Protein AF-A0A7V0SFF7-F1 (afdb_monomer)

Structure (mmCIF, N/CA/C/O backbone):
data_AF-A0A7V0SFF7-F1
#
_entry.id   AF-A0A7V0SFF7-F1
#
loop_
_atom_site.group_PDB
_atom_site.id
_atom_site.type_symbol
_atom_site.label_atom_id
_atom_site.label_alt_id
_atom_site.label_comp_id
_atom_site.label_asym_id
_atom_site.label_entity_id
_atom_site.label_seq_id
_atom_site.pdbx_PDB_ins_code
_atom_site.Cartn_x
_atom_site.Cartn_y
_atom_site.Cartn_z
_atom_site.occupancy
_atom_site.B_iso_or_equiv
_atom_site.auth_seq_id
_atom_site.auth_comp_id
_atom_site.auth_asym_id
_atom_site.auth_atom_id
_atom_site.pdbx_PDB_model_num
ATOM 1 N N . MET A 1 1 ? -1.059 -2.917 2.500 1.00 89.94 1 MET A N 1
ATOM 2 C CA . MET A 1 1 ? 0.324 -2.924 3.031 1.00 89.94 1 MET A CA 1
ATOM 3 C C . MET A 1 1 ? 0.846 -1.502 3.015 1.00 89.94 1 MET A C 1
ATOM 5 O O . MET A 1 1 ? 0.819 -0.891 1.956 1.00 89.94 1 MET A O 1
ATOM 9 N N . THR A 1 2 ? 1.309 -0.987 4.148 1.00 91.81 2 THR A N 1
ATOM 10 C CA . THR A 1 2 ? 1.829 0.385 4.247 1.00 91.81 2 THR A CA 1
ATOM 11 C C . THR A 1 2 ? 3.357 0.354 4.145 1.00 91.81 2 THR A C 1
ATOM 13 O O . THR A 1 2 ? 4.006 -0.349 4.924 1.00 91.81 2 THR A O 1
ATOM 16 N N . GLY A 1 3 ? 3.931 1.069 3.175 1.00 90.31 3 GLY A N 1
ATOM 17 C CA . GLY A 1 3 ? 5.364 1.033 2.843 1.00 90.31 3 GLY A CA 1
ATOM 18 C C . GLY A 1 3 ? 5.735 -0.089 1.863 1.00 90.31 3 GLY A C 1
ATOM 19 O O . GLY A 1 3 ? 6.716 -0.809 2.069 1.00 90.31 3 GLY A O 1
ATOM 20 N N . ILE A 1 4 ? 4.904 -0.321 0.840 1.00 90.69 4 ILE A N 1
ATOM 21 C CA . ILE A 1 4 ? 5.059 -1.449 -0.099 1.00 90.69 4 ILE A CA 1
ATOM 22 C C . ILE A 1 4 ? 6.248 -1.295 -1.066 1.00 90.69 4 ILE A C 1
ATOM 24 O O . ILE A 1 4 ? 6.712 -2.288 -1.626 1.00 90.69 4 ILE A O 1
ATOM 28 N N . GLY A 1 5 ? 6.771 -0.080 -1.243 1.00 87.62 5 GLY A N 1
ATOM 29 C CA . GLY A 1 5 ? 7.906 0.227 -2.115 1.00 87.62 5 GLY A CA 1
ATOM 30 C C . GLY A 1 5 ? 9.253 -0.266 -1.577 1.00 87.62 5 GLY A C 1
ATOM 31 O O . GLY A 1 5 ? 10.222 -0.370 -2.331 1.00 87.62 5 GLY A O 1
ATOM 32 N N . GLY A 1 6 ? 9.333 -0.635 -0.294 1.00 86.62 6 GLY A N 1
ATOM 33 C CA . GLY A 1 6 ? 10.533 -1.239 0.283 1.00 86.62 6 GLY A CA 1
ATOM 34 C C . GLY A 1 6 ? 10.833 -2.627 -0.298 1.00 86.62 6 GLY A C 1
ATOM 35 O O . GLY A 1 6 ? 9.933 -3.439 -0.484 1.00 86.62 6 GLY A O 1
ATOM 36 N N . VAL A 1 7 ? 12.113 -2.957 -0.505 1.00 87.00 7 VAL A N 1
ATOM 37 C CA . VAL A 1 7 ? 12.556 -4.224 -1.140 1.00 87.00 7 VAL A CA 1
ATOM 38 C C . VAL A 1 7 ? 11.942 -5.472 -0.487 1.00 87.00 7 VAL A C 1
ATOM 40 O O . VAL A 1 7 ? 11.470 -6.378 -1.181 1.00 87.00 7 VAL A O 1
ATOM 43 N N . ALA A 1 8 ? 11.927 -5.523 0.848 1.00 89.00 8 ALA A N 1
ATOM 44 C CA . ALA A 1 8 ? 11.348 -6.639 1.593 1.00 89.00 8 ALA A CA 1
ATOM 45 C C . ALA A 1 8 ? 9.817 -6.683 1.462 1.00 89.00 8 ALA A C 1
ATOM 47 O O . ALA A 1 8 ? 9.249 -7.741 1.194 1.00 89.00 8 ALA A O 1
ATOM 48 N N . MET A 1 9 ? 9.160 -5.529 1.602 1.00 91.81 9 MET A N 1
ATOM 49 C CA . MET A 1 9 ? 7.702 -5.410 1.547 1.00 91.81 9 MET A CA 1
ATOM 50 C C . MET A 1 9 ? 7.153 -5.709 0.152 1.00 91.81 9 MET A C 1
ATOM 52 O O . MET A 1 9 ? 6.194 -6.466 0.032 1.00 91.81 9 MET A O 1
ATOM 56 N N . GLY A 1 10 ? 7.796 -5.208 -0.902 1.00 90.62 10 GLY A N 1
ATOM 57 C CA . GLY A 1 10 ? 7.419 -5.506 -2.278 1.00 90.62 10 GLY A CA 1
ATOM 58 C C . GLY A 1 10 ? 7.610 -6.983 -2.621 1.00 90.62 10 GLY A C 1
ATOM 59 O O . GLY A 1 10 ? 6.724 -7.598 -3.210 1.00 90.62 10 GLY A O 1
ATOM 60 N N . SER A 1 11 ? 8.711 -7.603 -2.178 1.00 91.81 11 SER A N 1
ATOM 61 C CA . SER A 1 11 ? 8.926 -9.050 -2.360 1.00 91.81 11 SER A CA 1
ATOM 62 C C . SER A 1 11 ? 7.859 -9.887 -1.643 1.00 91.81 11 SER A C 1
ATOM 64 O O . SER A 1 11 ? 7.353 -10.864 -2.199 1.00 91.81 11 SER A O 1
ATOM 66 N N . LEU A 1 12 ? 7.481 -9.481 -0.427 1.00 93.19 12 LEU A N 1
ATOM 67 C CA . LEU A 1 12 ? 6.411 -10.110 0.343 1.00 93.19 12 LEU A CA 1
ATOM 68 C C . LEU A 1 12 ? 5.050 -9.959 -0.354 1.00 93.19 12 LEU A C 1
ATOM 70 O O . LEU A 1 12 ? 4.314 -10.937 -0.485 1.00 93.19 12 LEU A O 1
ATOM 74 N N . ALA A 1 13 ? 4.748 -8.763 -0.861 1.00 93.56 13 ALA A N 1
ATOM 75 C CA . ALA A 1 13 ? 3.534 -8.485 -1.618 1.00 93.56 13 ALA A CA 1
ATOM 76 C C . ALA A 1 13 ? 3.433 -9.369 -2.871 1.00 93.56 13 ALA A C 1
ATOM 78 O O . ALA A 1 13 ? 2.404 -10.003 -3.103 1.00 93.56 13 ALA A O 1
ATOM 79 N N . GLY A 1 14 ? 4.528 -9.497 -3.628 1.00 92.69 14 GLY A N 1
ATOM 80 C CA . GLY A 1 14 ? 4.610 -10.391 -4.784 1.00 92.69 14 GLY A CA 1
ATOM 81 C C . GLY A 1 14 ? 4.378 -11.861 -4.428 1.00 92.69 14 GLY A C 1
ATOM 82 O O . GLY A 1 14 ? 3.689 -12.578 -5.154 1.00 92.69 14 GLY A O 1
ATOM 83 N N . MET A 1 15 ? 4.906 -12.328 -3.291 1.00 93.81 15 MET A N 1
ATOM 84 C CA . MET A 1 15 ? 4.662 -13.693 -2.812 1.00 93.81 15 MET A CA 1
ATOM 85 C C . MET A 1 15 ? 3.184 -13.924 -2.474 1.00 93.81 15 MET A C 1
ATOM 87 O O . MET A 1 15 ? 2.634 -14.966 -2.835 1.00 93.81 15 MET A O 1
ATOM 91 N N . PHE A 1 16 ? 2.534 -12.973 -1.801 1.00 93.62 16 PHE A N 1
ATOM 92 C CA . PHE A 1 16 ? 1.109 -13.069 -1.486 1.00 93.62 16 PHE A CA 1
ATOM 93 C C . PHE A 1 16 ? 0.240 -13.041 -2.746 1.00 93.62 16 PHE A C 1
ATOM 95 O O . PHE A 1 16 ? -0.637 -13.895 -2.886 1.00 93.62 16 PHE A O 1
ATOM 102 N N . ALA A 1 17 ? 0.542 -12.157 -3.698 1.00 92.94 17 ALA A N 1
ATOM 103 C CA . ALA A 1 17 ? -0.146 -12.115 -4.986 1.00 92.94 17 ALA A CA 1
ATOM 104 C C . ALA A 1 17 ? -0.019 -13.452 -5.739 1.00 92.94 17 ALA A C 1
ATOM 106 O O . ALA A 1 17 ? -1.015 -14.004 -6.200 1.00 92.94 17 ALA A O 1
ATOM 107 N N . LYS A 1 18 ? 1.180 -14.056 -5.770 1.00 92.56 18 LYS A N 1
ATOM 108 C CA . LYS A 1 18 ? 1.398 -15.388 -6.371 1.00 92.56 18 LYS A CA 1
ATOM 109 C C . LYS A 1 18 ? 0.626 -16.517 -5.686 1.00 92.56 18 LYS A C 1
ATOM 111 O O . LYS A 1 18 ? 0.343 -17.525 -6.324 1.00 92.56 18 LYS A O 1
ATOM 116 N N . ARG A 1 19 ? 0.303 -16.373 -4.400 1.00 93.56 19 ARG A N 1
ATOM 117 C CA . ARG A 1 19 ? -0.534 -17.325 -3.653 1.00 93.56 19 ARG A CA 1
ATOM 118 C C . ARG A 1 19 ? -2.037 -17.089 -3.851 1.00 93.56 19 ARG A C 1
ATOM 120 O O . ARG A 1 19 ? -2.825 -17.846 -3.298 1.00 93.56 19 ARG A O 1
ATOM 127 N N . GLY A 1 20 ? -2.429 -16.080 -4.632 1.00 93.12 20 GLY A N 1
ATOM 128 C CA . GLY A 1 20 ? -3.826 -15.764 -4.932 1.00 93.12 20 GLY A CA 1
ATOM 129 C C . GLY A 1 20 ? -4.492 -14.817 -3.933 1.00 93.12 20 GLY A C 1
ATOM 130 O O . GLY A 1 20 ? -5.702 -14.622 -4.007 1.00 93.12 20 GLY A O 1
ATOM 131 N N . TYR A 1 21 ? -3.735 -14.217 -3.009 1.00 93.81 21 TYR A N 1
ATOM 132 C CA . TYR A 1 21 ? -4.283 -13.198 -2.115 1.00 93.81 21 TYR A CA 1
ATOM 133 C C . TYR A 1 21 ? -4.455 -11.870 -2.847 1.00 93.81 21 TYR A C 1
ATOM 135 O O . TYR A 1 21 ? -3.623 -11.482 -3.672 1.00 93.81 21 TYR A O 1
ATOM 143 N N . ARG A 1 22 ? -5.508 -11.131 -2.489 1.00 92.69 22 ARG A N 1
ATOM 144 C CA . ARG A 1 22 ? -5.680 -9.752 -2.936 1.00 92.69 22 ARG A CA 1
ATOM 145 C C . ARG A 1 22 ? -4.774 -8.853 -2.106 1.00 92.69 22 ARG A C 1
ATOM 147 O O . ARG A 1 22 ? -5.015 -8.643 -0.923 1.00 92.69 22 ARG A O 1
ATOM 154 N N . VAL A 1 23 ? -3.727 -8.336 -2.732 1.00 93.88 23 VAL A N 1
ATOM 155 C CA . VAL A 1 23 ? -2.762 -7.449 -2.082 1.00 93.88 23 VAL A CA 1
ATOM 156 C C . VAL A 1 23 ? -2.907 -6.061 -2.669 1.00 93.88 23 VAL A C 1
ATOM 158 O O . VAL A 1 23 ? -2.954 -5.918 -3.885 1.00 93.88 23 VAL A O 1
ATOM 161 N N . SER A 1 24 ? -2.939 -5.051 -1.813 1.00 93.88 24 SER A N 1
ATOM 162 C CA . SER A 1 24 ? -2.787 -3.646 -2.179 1.00 93.88 24 SER A CA 1
ATOM 163 C C . SER A 1 24 ? -1.796 -2.983 -1.229 1.00 93.88 24 SER A C 1
ATOM 165 O O . SER A 1 24 ? -1.512 -3.492 -0.133 1.00 93.88 24 SER A O 1
ATOM 167 N N . GLY A 1 25 ? -1.260 -1.834 -1.621 1.00 92.62 25 GLY A N 1
ATOM 168 C CA . GLY A 1 25 ? -0.431 -1.062 -0.713 1.00 92.62 25 GLY A CA 1
ATOM 169 C C . GLY A 1 25 ? -0.214 0.375 -1.118 1.00 92.62 25 GLY A C 1
ATOM 170 O O . GLY A 1 25 ? -0.697 0.832 -2.146 1.00 92.62 25 GLY A O 1
ATOM 171 N N . SER A 1 26 ? 0.523 1.068 -0.274 1.00 92.88 26 SER A N 1
ATOM 172 C CA . SER A 1 26 ? 0.845 2.480 -0.401 1.00 92.88 26 SER A CA 1
ATOM 173 C C . SER A 1 26 ? 2.316 2.699 -0.083 1.00 92.88 26 SER A C 1
ATOM 175 O O . SER A 1 26 ? 2.917 1.958 0.707 1.00 92.88 26 SER A O 1
ATOM 177 N N . ASP A 1 27 ? 2.911 3.700 -0.713 1.00 92.31 27 ASP A N 1
ATOM 178 C CA . ASP A 1 27 ? 4.244 4.180 -0.369 1.00 92.31 27 ASP A CA 1
ATOM 179 C C . ASP A 1 27 ? 4.373 5.656 -0.753 1.00 92.31 27 ASP A C 1
ATOM 181 O O . ASP A 1 27 ? 3.731 6.118 -1.694 1.00 92.31 27 ASP A O 1
ATOM 185 N N . GLU A 1 28 ? 5.214 6.398 -0.041 1.00 85.56 28 GLU A N 1
ATOM 186 C CA . GLU A 1 28 ? 5.487 7.805 -0.347 1.00 85.56 28 GLU A CA 1
ATOM 187 C C . GLU A 1 28 ? 6.343 7.955 -1.607 1.00 85.56 28 GLU A C 1
ATOM 189 O O . GLU A 1 28 ? 6.214 8.940 -2.324 1.00 85.56 28 GLU A O 1
ATOM 194 N N . ASN A 1 29 ? 7.198 6.969 -1.897 1.00 81.31 29 ASN A N 1
ATOM 195 C CA . ASN A 1 29 ? 8.171 7.043 -2.980 1.00 81.31 29 ASN A CA 1
ATOM 196 C C . ASN A 1 29 ? 8.250 5.717 -3.749 1.00 81.31 29 ASN A C 1
ATOM 198 O O . ASN A 1 29 ? 9.047 4.830 -3.435 1.00 81.31 29 ASN A O 1
ATOM 202 N N . LEU A 1 30 ? 7.442 5.593 -4.804 1.00 81.94 30 LEU A N 1
ATOM 203 C CA . LEU A 1 30 ? 7.449 4.438 -5.703 1.00 81.94 30 LEU A CA 1
ATOM 204 C C . LEU A 1 30 ? 8.288 4.700 -6.944 1.00 81.94 30 LEU A C 1
ATOM 206 O O . LEU A 1 30 ? 7.839 5.306 -7.911 1.00 81.94 30 LEU A O 1
ATOM 210 N N . TYR A 1 31 ? 9.500 4.154 -6.942 1.00 81.12 31 TYR A N 1
ATOM 211 C CA . TYR A 1 31 ? 10.407 4.243 -8.080 1.00 81.12 31 TYR A CA 1
ATOM 212 C C . TYR A 1 31 ? 10.727 2.862 -8.671 1.00 81.12 31 TYR A C 1
ATOM 214 O O . TYR A 1 31 ? 10.679 1.839 -7.966 1.00 81.12 31 TYR A O 1
ATOM 222 N N . PRO A 1 32 ? 11.089 2.806 -9.966 1.00 81.19 32 PRO A N 1
ATOM 223 C CA . PRO A 1 32 ? 11.681 1.617 -10.558 1.00 81.19 32 PRO A CA 1
ATOM 224 C C . PRO A 1 32 ? 12.932 1.178 -9.778 1.00 81.19 32 PRO A C 1
ATOM 226 O O . PRO A 1 32 ? 13.689 2.026 -9.302 1.00 81.19 32 PRO A O 1
ATOM 229 N N . PRO A 1 33 ? 13.179 -0.136 -9.632 1.00 85.38 33 PRO A N 1
ATOM 230 C CA . PRO A 1 33 ? 12.492 -1.249 -10.298 1.00 85.38 33 PRO A CA 1
ATOM 231 C C . PRO A 1 33 ? 11.265 -1.789 -9.542 1.00 85.38 33 PRO A C 1
ATOM 233 O O . PRO A 1 33 ? 10.642 -2.750 -9.996 1.00 85.38 33 PRO A O 1
ATOM 236 N N . MET A 1 34 ? 10.938 -1.254 -8.359 1.00 86.69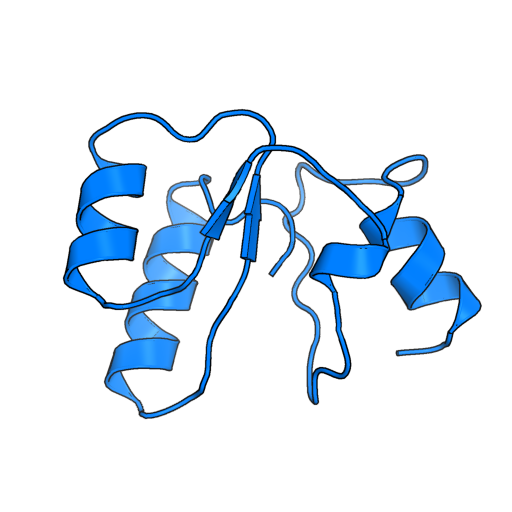 34 MET A N 1
ATOM 237 C CA . MET A 1 34 ? 9.901 -1.855 -7.516 1.00 86.69 34 MET A CA 1
ATOM 238 C C . MET A 1 34 ? 8.490 -1.522 -8.001 1.00 86.69 34 MET A C 1
ATOM 240 O O . MET A 1 34 ? 7.642 -2.412 -8.037 1.00 86.69 34 MET A O 1
ATOM 244 N N . SER A 1 35 ? 8.255 -0.278 -8.426 1.00 86.94 35 SER A N 1
ATOM 245 C CA . SER A 1 35 ? 6.970 0.146 -8.996 1.00 86.94 35 SER A CA 1
ATOM 246 C C . SER A 1 35 ? 6.570 -0.700 -10.212 1.00 86.94 35 SER A C 1
ATOM 248 O O . SER A 1 35 ? 5.435 -1.171 -10.289 1.00 86.94 35 SER A O 1
ATOM 250 N N . ASP A 1 36 ? 7.518 -0.968 -11.114 1.00 90.19 36 ASP A N 1
ATOM 251 C CA . ASP A 1 36 ? 7.291 -1.791 -12.305 1.00 90.19 36 ASP A CA 1
ATOM 252 C C . ASP A 1 36 ? 6.971 -3.240 -11.936 1.00 90.19 36 ASP A C 1
ATOM 254 O O . ASP A 1 36 ? 5.986 -3.792 -12.416 1.00 90.19 36 ASP A O 1
ATOM 258 N N . ARG A 1 37 ? 7.722 -3.835 -11.002 1.00 90.56 37 ARG A N 1
ATOM 259 C CA . ARG A 1 37 ? 7.455 -5.199 -10.519 1.00 90.56 37 ARG A CA 1
ATOM 260 C C . ARG A 1 37 ? 6.089 -5.341 -9.852 1.00 90.56 37 ARG A C 1
ATOM 262 O O . ARG A 1 37 ? 5.398 -6.327 -10.084 1.00 90.56 37 ARG A O 1
ATOM 269 N N . LEU A 1 38 ? 5.689 -4.377 -9.022 1.00 89.69 38 LEU A N 1
ATOM 270 C CA . LEU A 1 38 ? 4.368 -4.396 -8.383 1.00 89.69 38 LEU A CA 1
ATOM 271 C C . LEU A 1 38 ? 3.253 -4.309 -9.434 1.00 89.69 38 LEU A C 1
ATOM 273 O O . LEU A 1 38 ? 2.272 -5.049 -9.346 1.00 89.69 38 LEU A O 1
ATOM 277 N N . ARG A 1 39 ? 3.447 -3.483 -10.470 1.00 89.81 39 ARG A N 1
ATOM 278 C CA . ARG A 1 39 ? 2.534 -3.384 -11.615 1.00 89.81 39 ARG A CA 1
ATOM 279 C C . ARG A 1 39 ? 2.482 -4.683 -12.424 1.00 89.81 39 ARG A C 1
ATOM 281 O O . ARG A 1 39 ? 1.389 -5.135 -12.750 1.00 89.81 39 A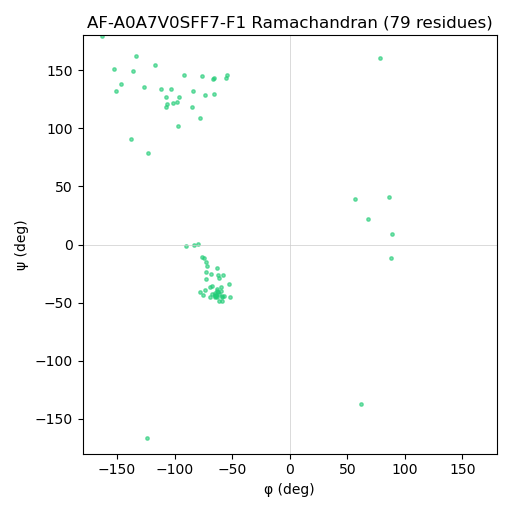RG A O 1
ATOM 288 N N . GLU A 1 40 ? 3.624 -5.309 -12.704 1.00 91.12 40 GLU A N 1
ATOM 289 C CA . GLU A 1 40 ? 3.711 -6.614 -13.381 1.00 91.12 40 GLU A CA 1
ATOM 290 C C . GLU A 1 40 ? 2.994 -7.722 -12.600 1.00 91.12 40 GLU A C 1
ATOM 292 O O . GLU A 1 40 ? 2.364 -8.596 -13.192 1.00 91.12 40 GLU A O 1
ATOM 297 N N . TRP A 1 41 ? 3.054 -7.684 -11.268 1.00 90.56 41 TRP A N 1
ATOM 298 C CA . TRP A 1 41 ? 2.332 -8.618 -10.401 1.00 90.56 41 TRP A CA 1
ATOM 299 C C . TRP A 1 41 ? 0.850 -8.268 -10.217 1.00 90.56 41 TRP A C 1
ATOM 301 O O . TRP A 1 41 ? 0.147 -8.986 -9.508 1.00 90.56 41 TRP A O 1
ATOM 311 N N . GLY A 1 42 ? 0.364 -7.194 -10.850 1.00 91.38 42 GLY A N 1
ATOM 312 C CA . GLY A 1 42 ? -1.032 -6.764 -10.778 1.00 91.38 42 GLY A CA 1
ATOM 313 C C . GLY A 1 42 ? -1.447 -6.252 -9.398 1.00 91.38 42 GLY A C 1
ATOM 314 O O . GLY A 1 42 ? -2.632 -6.274 -9.071 1.00 91.38 42 GLY A O 1
ATOM 315 N N . ILE A 1 43 ? -0.488 -5.821 -8.578 1.00 93.62 43 ILE A N 1
ATOM 316 C CA . ILE A 1 43 ? -0.732 -5.318 -7.226 1.00 93.62 43 ILE A CA 1
ATOM 317 C C . ILE A 1 43 ? -1.082 -3.830 -7.334 1.00 93.62 43 ILE A C 1
ATOM 319 O O . ILE A 1 43 ? -0.245 -3.053 -7.797 1.00 93.62 43 ILE A O 1
ATOM 323 N N . PRO A 1 44 ? -2.288 -3.396 -6.920 1.00 92.12 44 PRO A N 1
ATOM 324 C CA . PRO A 1 44 ? -2.634 -1.984 -6.878 1.00 92.12 44 PRO A CA 1
ATOM 325 C C . PRO A 1 44 ? -1.779 -1.266 -5.840 1.00 92.12 44 PRO A C 1
ATOM 327 O O . PRO A 1 44 ? -1.702 -1.693 -4.681 1.00 92.12 44 PRO A O 1
ATOM 330 N N . VAL A 1 45 ? -1.165 -0.166 -6.262 1.00 91.69 45 VAL A N 1
ATOM 331 C CA . VAL A 1 45 ? -0.339 0.663 -5.393 1.00 91.69 45 VAL A CA 1
ATOM 332 C C . VAL A 1 45 ? -0.801 2.112 -5.447 1.00 91.69 45 VAL A C 1
ATOM 334 O O . VAL A 1 45 ? -1.056 2.639 -6.529 1.00 91.69 45 VAL A O 1
ATOM 337 N N . PHE A 1 46 ? -0.893 2.739 -4.279 1.00 92.25 46 PHE A N 1
ATOM 338 C CA . PHE A 1 46 ? -1.211 4.150 -4.109 1.00 92.25 46 PHE A CA 1
ATOM 339 C C . PHE A 1 46 ? 0.062 4.940 -3.790 1.00 92.25 46 PHE A C 1
ATOM 341 O O . PHE A 1 46 ? 0.866 4.522 -2.955 1.00 92.25 46 PHE A O 1
ATOM 348 N N . GLU A 1 47 ? 0.251 6.074 -4.461 1.00 89.81 47 GLU A N 1
ATOM 349 C CA . GLU A 1 47 ? 1.323 7.014 -4.127 1.00 89.81 47 GLU A CA 1
ATOM 350 C C . GLU A 1 47 ? 0.880 7.938 -2.993 1.00 89.81 47 GLU A C 1
ATOM 352 O O . GLU A 1 47 ? -0.208 8.519 -3.027 1.00 89.81 47 GLU A O 1
ATOM 357 N N . GLY A 1 48 ? 1.745 8.076 -1.991 1.00 90.50 48 GLY A N 1
ATOM 358 C CA . GLY A 1 48 ? 1.452 8.791 -0.760 1.00 90.50 48 GLY A CA 1
ATOM 359 C C . GLY A 1 48 ? 0.605 7.978 0.219 1.00 90.50 48 GLY A C 1
ATOM 360 O O . GLY A 1 48 ? -0.073 7.007 -0.124 1.00 90.50 48 GLY A O 1
ATOM 361 N N . TYR A 1 49 ? 0.646 8.400 1.480 1.00 92.12 49 TYR A N 1
ATOM 362 C CA . TYR A 1 49 ? -0.122 7.776 2.549 1.00 92.12 49 TYR A CA 1
ATOM 363 C C . TYR A 1 49 ? -1.426 8.527 2.782 1.00 92.12 49 TYR A C 1
ATOM 365 O O . TYR A 1 49 ? -1.426 9.730 3.042 1.00 92.12 49 TYR A O 1
ATOM 373 N N . ALA A 1 50 ? -2.540 7.806 2.753 1.00 92.81 50 ALA A N 1
ATOM 374 C CA . ALA A 1 50 ? -3.851 8.353 3.062 1.00 92.81 50 ALA A CA 1
ATOM 375 C C . ALA A 1 50 ? -4.701 7.285 3.742 1.00 92.81 50 ALA A C 1
ATOM 377 O O . ALA A 1 50 ? -4.733 6.146 3.292 1.00 92.81 50 ALA A O 1
ATOM 378 N N . ALA A 1 51 ? -5.454 7.655 4.780 1.00 91.12 51 ALA A N 1
ATOM 379 C CA . ALA A 1 51 ? -6.315 6.715 5.506 1.00 91.12 51 ALA A CA 1
ATOM 380 C C . ALA A 1 51 ? -7.271 5.937 4.575 1.00 91.12 51 ALA A C 1
ATOM 382 O O . ALA A 1 51 ? -7.522 4.755 4.788 1.00 91.12 51 ALA A O 1
ATOM 383 N N . ALA A 1 52 ? -7.736 6.578 3.496 1.00 90.94 52 ALA A N 1
ATOM 384 C CA . ALA A 1 52 ? -8.602 5.967 2.488 1.00 90.94 52 ALA A CA 1
ATOM 385 C C . ALA A 1 52 ? -7.953 4.797 1.717 1.00 90.94 52 ALA A C 1
ATOM 387 O O . ALA A 1 52 ? -8.674 3.969 1.166 1.00 90.94 52 ALA A O 1
ATOM 388 N N . ASN A 1 53 ? -6.619 4.697 1.692 1.00 91.19 53 ASN A N 1
ATOM 389 C CA . ASN A 1 53 ? -5.897 3.629 0.996 1.00 91.19 53 ASN A CA 1
ATOM 390 C C . ASN A 1 53 ? -6.010 2.270 1.705 1.00 91.19 53 ASN A C 1
ATOM 392 O O . ASN A 1 53 ? -5.816 1.235 1.067 1.00 91.19 53 ASN A O 1
ATO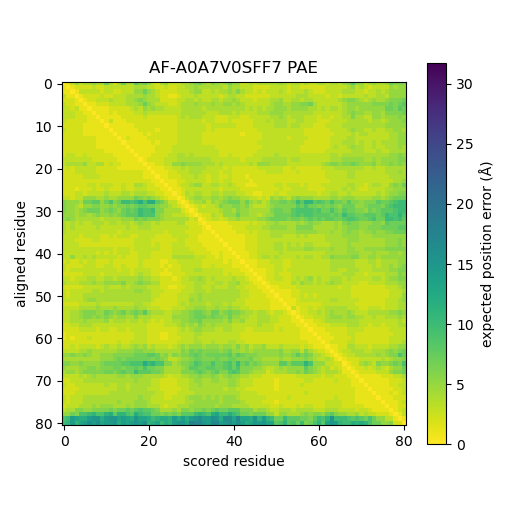M 396 N N . VAL A 1 54 ? -6.287 2.257 3.017 1.00 88.94 54 VAL A N 1
ATOM 397 C CA . VAL A 1 54 ? -6.352 1.022 3.820 1.00 88.94 54 VAL A CA 1
ATOM 398 C C . VAL A 1 54 ? -7.565 0.173 3.426 1.00 88.94 54 VAL A C 1
ATOM 400 O O . VAL A 1 54 ? -7.447 -1.048 3.348 1.00 88.94 54 VAL A O 1
ATOM 403 N N . GLY A 1 55 ? -8.694 0.808 3.092 1.00 87.50 5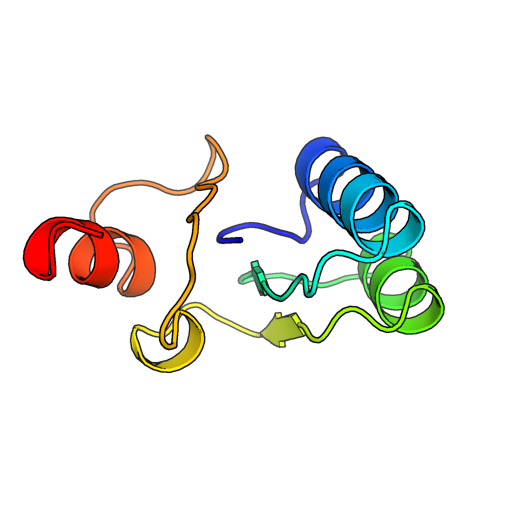5 GLY A N 1
ATOM 404 C CA . GLY A 1 55 ? -9.931 0.114 2.728 1.00 87.50 55 GLY A CA 1
ATOM 405 C C . GLY A 1 55 ? -10.474 -0.746 3.875 1.00 87.50 55 GLY A C 1
ATOM 406 O O . GLY A 1 55 ? -10.467 -0.309 5.021 1.00 87.50 55 GLY A O 1
ATOM 407 N N . ASP A 1 56 ? -10.928 -1.961 3.552 1.00 89.06 56 ASP A N 1
ATOM 408 C CA . ASP A 1 56 ? -11.419 -2.969 4.508 1.00 89.06 56 ASP A CA 1
ATOM 409 C C . ASP A 1 56 ? -10.620 -4.283 4.353 1.00 89.06 56 ASP A C 1
ATOM 411 O O . ASP A 1 56 ? -11.030 -5.179 3.608 1.00 89.06 56 ASP A O 1
ATOM 415 N N . PRO A 1 57 ? -9.396 -4.357 4.907 1.00 90.56 57 PRO A N 1
ATOM 416 C CA . PRO A 1 57 ? -8.510 -5.501 4.733 1.00 90.56 57 PRO A CA 1
ATOM 417 C C . PRO A 1 57 ? -8.690 -6.550 5.840 1.00 90.56 57 PRO A C 1
ATOM 419 O O . PRO A 1 57 ? -8.825 -6.208 7.009 1.00 90.56 57 PRO A O 1
ATOM 422 N N . ASP A 1 58 ? -8.541 -7.834 5.498 1.00 91.38 58 ASP A N 1
ATOM 423 C CA . ASP A 1 58 ? -8.489 -8.919 6.496 1.00 91.38 58 ASP A CA 1
ATOM 424 C C . ASP A 1 58 ? -7.209 -8.883 7.356 1.00 91.38 58 ASP A C 1
ATOM 426 O O . ASP A 1 58 ? -7.164 -9.423 8.460 1.00 91.38 58 ASP A O 1
ATOM 430 N N . LEU A 1 59 ? -6.130 -8.305 6.814 1.00 91.25 59 LEU A N 1
ATOM 431 C CA . LEU A 1 59 ? -4.834 -8.182 7.474 1.00 9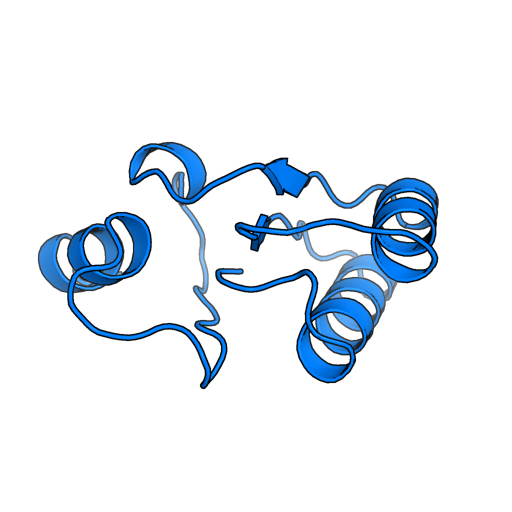1.25 59 LEU A CA 1
ATOM 432 C C . LEU A 1 59 ? -4.093 -6.945 6.970 1.00 91.25 59 LEU A C 1
ATOM 434 O O . LEU A 1 59 ? -3.903 -6.763 5.762 1.00 91.25 59 LEU A O 1
ATOM 438 N N . VAL A 1 60 ? -3.566 -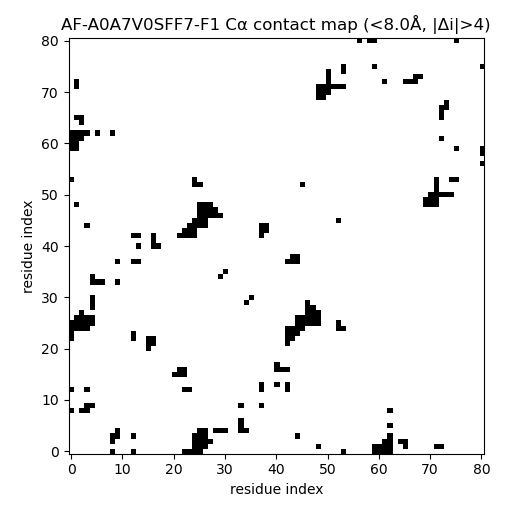6.150 7.901 1.00 92.31 60 VAL A N 1
ATOM 439 C CA . VAL A 1 60 ? -2.686 -5.024 7.583 1.00 92.31 60 VAL A CA 1
ATOM 440 C C . VAL A 1 60 ? -1.248 -5.341 7.970 1.00 92.31 60 VAL A C 1
ATOM 442 O O . VAL A 1 60 ? -0.944 -5.689 9.106 1.00 92.31 60 VAL A O 1
ATOM 445 N N . VAL A 1 61 ? -0.337 -5.180 7.009 1.00 91.81 61 VAL A N 1
ATOM 446 C CA . VAL A 1 61 ? 1.110 -5.253 7.243 1.00 91.81 61 VAL A CA 1
ATOM 447 C C . VAL A 1 61 ? 1.686 -3.848 7.145 1.00 91.81 61 VAL A C 1
ATOM 449 O O . VAL A 1 61 ? 1.601 -3.216 6.085 1.00 91.81 61 VAL A O 1
ATOM 452 N N . ILE A 1 62 ? 2.273 -3.380 8.245 1.00 91.19 62 ILE A N 1
ATOM 453 C CA . ILE A 1 62 ? 2.933 -2.078 8.355 1.00 91.19 62 ILE A CA 1
ATOM 454 C C . ILE A 1 62 ? 4.440 -2.307 8.255 1.00 91.19 62 ILE A C 1
ATOM 456 O O . ILE A 1 62 ? 5.017 -3.074 9.028 1.00 91.19 62 ILE A O 1
ATOM 460 N N . GLY A 1 63 ? 5.079 -1.674 7.272 1.00 88.38 63 GLY A N 1
ATOM 461 C CA . GLY A 1 63 ? 6.527 -1.720 7.125 1.00 88.38 63 GLY A CA 1
ATOM 462 C C . GLY A 1 63 ? 7.218 -1.019 8.294 1.00 88.38 63 GLY A C 1
ATOM 463 O O . GLY A 1 63 ? 6.762 0.019 8.753 1.00 88.38 63 GLY A O 1
ATOM 464 N N . ASN A 1 64 ? 8.360 -1.545 8.741 1.00 86.12 64 ASN A N 1
ATOM 465 C CA . ASN A 1 64 ? 9.092 -1.011 9.900 1.00 86.12 64 ASN A CA 1
ATOM 466 C C . ASN A 1 64 ? 9.500 0.472 9.768 1.00 86.12 64 ASN A C 1
ATOM 468 O O . ASN A 1 64 ? 9.683 1.156 10.768 1.00 86.12 64 ASN A O 1
ATOM 472 N N . ALA A 1 65 ? 9.666 0.967 8.540 1.00 83.12 65 ALA A N 1
ATOM 473 C CA . ALA A 1 65 ? 9.984 2.371 8.286 1.00 83.12 65 ALA A CA 1
ATOM 474 C C . ALA A 1 65 ? 8.778 3.310 8.482 1.00 83.12 65 ALA A C 1
ATOM 476 O O . ALA A 1 65 ? 8.954 4.525 8.498 1.00 83.12 65 ALA A O 1
ATOM 477 N N . VAL A 1 66 ? 7.567 2.764 8.624 1.00 86.06 66 VAL A N 1
ATOM 478 C CA . VAL A 1 66 ? 6.337 3.535 8.776 1.00 86.06 66 VAL A CA 1
ATOM 479 C C . VAL A 1 66 ? 5.849 3.452 10.217 1.00 86.06 66 VAL A C 1
ATOM 481 O O . VAL A 1 66 ? 5.588 2.373 10.744 1.00 86.06 66 VAL A O 1
ATOM 484 N N . GLY A 1 67 ? 5.73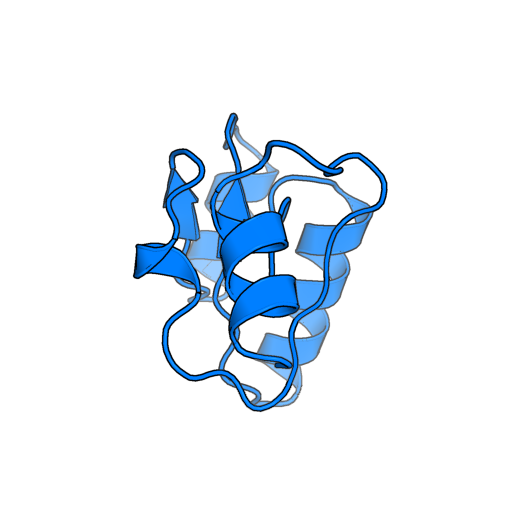4 4.614 10.858 1.00 87.12 67 GLY A N 1
ATOM 485 C CA . GLY A 1 67 ? 5.375 4.735 12.267 1.00 87.12 67 GLY A CA 1
ATOM 486 C C . GLY A 1 67 ? 4.155 5.618 12.523 1.00 87.12 67 GLY A C 1
ATOM 487 O O . GLY A 1 67 ? 3.401 5.974 11.616 1.00 87.12 67 GLY A O 1
ATOM 488 N N . ARG A 1 68 ? 3.984 5.975 13.801 1.00 85.62 68 ARG A N 1
ATOM 489 C CA . ARG A 1 68 ? 2.958 6.913 14.282 1.00 85.62 68 ARG A CA 1
ATOM 490 C C . ARG A 1 68 ? 3.032 8.250 13.544 1.00 85.62 68 ARG A C 1
ATOM 492 O O . ARG A 1 68 ? 4.116 8.709 13.193 1.00 85.62 68 ARG A O 1
ATOM 499 N N . GLY A 1 69 ? 1.874 8.866 13.330 1.00 86.81 69 GLY A N 1
ATOM 500 C CA . GLY A 1 69 ? 1.730 1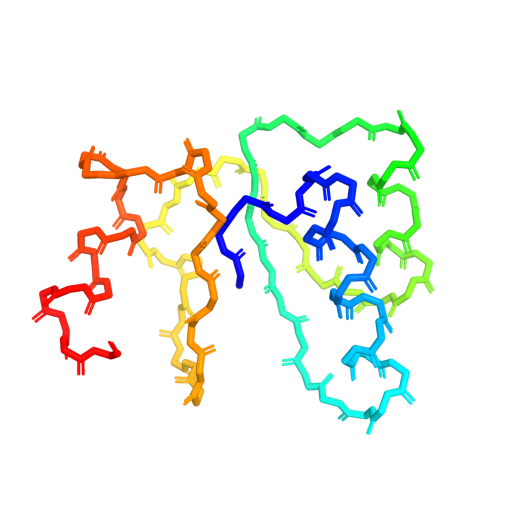0.073 12.509 1.00 86.81 69 GLY A CA 1
ATOM 501 C C . GLY A 1 69 ? 1.506 9.796 11.019 1.00 86.81 69 GLY A C 1
ATOM 502 O O . GLY A 1 69 ? 1.098 10.700 10.294 1.00 86.81 69 GLY A O 1
ATOM 503 N N . ASN A 1 70 ? 1.687 8.553 10.558 1.00 90.69 70 ASN A N 1
ATOM 504 C CA . ASN A 1 70 ? 1.210 8.143 9.244 1.00 90.69 70 ASN A CA 1
ATOM 505 C C . ASN A 1 70 ? -0.325 7.988 9.270 1.00 90.69 70 ASN A C 1
ATOM 507 O O . ASN A 1 70 ? -0.842 7.270 10.132 1.00 90.69 70 ASN A O 1
ATOM 511 N N . PRO A 1 71 ? -1.066 8.606 8.332 1.00 92.56 71 PRO A N 1
ATOM 512 C CA . PRO A 1 71 ? -2.527 8.582 8.345 1.00 92.56 71 PRO A CA 1
ATOM 513 C C . PRO A 1 71 ? -3.115 7.169 8.222 1.00 92.56 71 PRO A C 1
ATOM 515 O O . PRO A 1 71 ? -4.189 6.917 8.758 1.00 92.56 71 PRO A O 1
ATOM 518 N N . GLU A 1 72 ? -2.425 6.237 7.566 1.00 91.88 72 GLU A N 1
ATOM 519 C CA . GLU A 1 72 ? -2.858 4.840 7.464 1.00 91.88 72 GLU A CA 1
ATOM 520 C C . GLU A 1 72 ? -2.635 4.080 8.766 1.00 91.88 72 GLU A C 1
ATOM 522 O O . GLU A 1 72 ? -3.526 3.370 9.220 1.00 91.88 72 GLU A O 1
ATOM 527 N N . VAL A 1 73 ? -1.478 4.270 9.407 1.00 91.94 73 VAL A N 1
ATOM 528 C CA . VAL A 1 73 ? -1.176 3.630 10.695 1.00 91.94 73 VAL A CA 1
ATOM 529 C C . VAL A 1 73 ? -2.144 4.109 11.770 1.00 91.94 73 VAL A C 1
ATOM 531 O O . VAL A 1 73 ? -2.698 3.295 12.505 1.00 91.94 73 VAL A O 1
ATOM 534 N N . GLU A 1 74 ? -2.400 5.417 11.844 1.00 92.75 74 GLU A N 1
ATOM 535 C CA . GLU A 1 74 ? -3.388 5.945 12.786 1.00 92.75 74 GLU A CA 1
ATOM 536 C C . GLU A 1 74 ? -4.794 5.426 12.471 1.00 92.75 74 GLU A C 1
ATOM 538 O O . GLU A 1 74 ? -5.539 5.095 13.391 1.00 92.75 74 GLU A O 1
ATOM 543 N N . HIS A 1 75 ? -5.164 5.302 11.192 1.00 92.12 75 HIS A N 1
ATOM 544 C CA . HIS A 1 75 ? -6.462 4.751 10.812 1.00 92.12 75 HIS A CA 1
ATOM 545 C C . HIS A 1 75 ? -6.636 3.304 11.285 1.00 92.12 75 HIS A C 1
ATOM 547 O O . HIS A 1 75 ? -7.630 3.003 11.940 1.00 92.12 75 HIS A O 1
ATOM 553 N N . VAL A 1 76 ? -5.647 2.443 11.036 1.00 91.56 76 VAL A N 1
ATOM 554 C CA . VAL A 1 76 ? -5.645 1.031 11.460 1.00 91.56 76 VAL A CA 1
ATOM 555 C C . VAL A 1 76 ? -5.774 0.920 12.977 1.00 91.56 76 VAL A C 1
ATOM 557 O O . VAL A 1 76 ? -6.644 0.216 13.488 1.00 91.56 76 VAL A O 1
ATOM 560 N N . LEU A 1 77 ? -4.967 1.688 13.714 1.00 90.12 77 LEU A N 1
ATOM 561 C CA . LEU A 1 77 ? -4.960 1.652 15.176 1.00 90.12 77 LEU A CA 1
ATOM 562 C C . LEU A 1 77 ? -6.261 2.190 15.786 1.00 90.12 77 LEU A C 1
ATOM 564 O O . LEU A 1 77 ? -6.729 1.658 16.793 1.00 90.12 77 LEU A O 1
ATOM 568 N N . ASN A 1 78 ? -6.865 3.214 15.178 1.00 88.88 78 ASN A N 1
ATOM 569 C CA . ASN A 1 78 ? -8.138 3.777 15.630 1.00 88.88 78 ASN A CA 1
ATOM 570 C C . ASN A 1 78 ? -9.328 2.869 15.299 1.00 88.88 7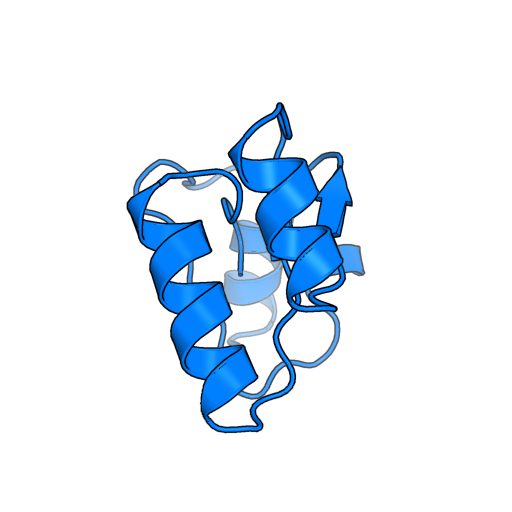8 ASN A C 1
ATOM 572 O O . ASN A 1 78 ? -10.238 2.732 16.117 1.00 88.88 78 ASN A O 1
ATOM 576 N N . ALA A 1 79 ? -9.314 2.237 14.125 1.00 85.44 79 ALA A N 1
ATOM 577 C CA . ALA A 1 79 ? -10.340 1.294 13.693 1.00 85.44 79 ALA A CA 1
ATOM 578 C C . ALA A 1 79 ? -10.216 -0.081 14.378 1.00 85.44 79 ALA A C 1
ATOM 580 O O . ALA A 1 79 ? -11.155 -0.870 14.313 1.00 85.44 79 ALA A O 1
ATOM 581 N N . ARG A 1 80 ? -9.100 -0.338 15.084 1.00 78.75 80 ARG A N 1
ATOM 582 C CA . ARG A 1 80 ? -8.746 -1.635 15.694 1.00 78.75 80 ARG A CA 1
ATOM 583 C C . ARG A 1 80 ? -8.717 -2.776 14.670 1.00 78.75 80 ARG A C 1
ATOM 585 O O . ARG A 1 80 ? -9.166 -3.881 14.974 1.00 78.75 80 ARG A O 1
ATOM 592 N N . LEU A 1 81 ? -8.213 -2.459 13.479 1.00 68.38 81 LEU A N 1
ATOM 593 C CA . LEU A 1 81 ? -7.928 -3.409 12.403 1.00 68.38 81 LEU A CA 1
ATOM 594 C C . LEU A 1 81 ? -6.597 -4.134 12.642 1.00 68.38 81 LEU A C 1
ATOM 596 O O . LEU A 1 81 ? -5.726 -3.563 13.342 1.00 68.38 81 LEU A O 1
#

Secondary structure (DSSP, 8-state):
-BSTTSHHHHHHHHHHHHTT----EEES---TTHHHHHHHTT--EEES--GGGS-S-S---B-TT--TT-HHHHHHHHHT-

Mean predicted aligned error: 3.63 Å

Foldseek 3Di:
DEACQDPVNLVVQLVCLVVVDQAEYEDQDHDPPSVVSCVVSVHHYYHAAACVRLPDDPDDDHDPVDDPPGNVVVSCVVVVD

Radius of gyration: 11.71 Å; Cα contacts (8 Å, |Δi|>4): 133; chains: 1; bounding box: 24×27×29 Å

Sequence (81 aa):
MTGIGGVAMGSLAGMFAKRGYRVSGSDENLYPPMSDRLREWGIPVFEGYAAANVGDPDLVVIGNAVGRGNPEVEHVLNARL

Solvent-accessible surface area (backbone atoms only — not comparable to full-atom values): 4755 Å² total; per-residue (Å²): 55,45,43,30,53,42,75,67,44,38,52,51,45,51,54,41,37,75,73,71,46,94,51,50,30,22,20,78,69,71,49,81,73,46,44,55,52,37,52,75,61,68,37,55,71,41,83,38,78,42,46,80,75,61,73,89,63,99,71,83,51,71,30,90,90,60,54,89,88,36,47,38,54,49,42,34,64,73,70,68,105

pLDDT: mean 89.66, std 4.14, range [68.38, 93.88]

Nearest PDB structures (foldseek):
  3eag-assembly1_B  TM=9.362E-01  e=1.080E-06  Neisseria meningitidis MC58
  3hn7-assembly1_A  TM=9.590E-01  e=9.522E-06  Psychrobacter arcticus 273-4
  8ewa-assembly1_A  TM=8.983E-01  e=4.719E-06  Pseudomonas aeruginosa
  1pjt-assembly1_B  TM=7.541E-01  e=2.034E-01  Salmonella enterica subsp. enterica serovar Typhimurium
  2q2v-assembly2_D  TM=6.162E-01  e=2.341E-01  Pseudomonas putida